Protein AF-A0A7C3R7S8-F1 (afdb_monomer_lite)

Secondary structure (DSSP, 8-state):
-HHHHHHHHHHHHTTSEEEEEEPSSS--SS-SEEEESSHHHHHHHHHHTT----HHHHHHHHHHHT-SS-EE-SSSSEEETTEEEEEE-TT--GGGTTT-TTEEEEES------TTEEEGGGGGG--

Structure (mmCIF, N/CA/C/O backbone):
data_AF-A0A7C3R7S8-F1
#
_entry.id   AF-A0A7C3R7S8-F1
#
loop_
_atom_site.group_PDB
_atom_site.id
_atom_site.type_symbol
_atom_site.label_atom_id
_atom_site.label_alt_id
_atom_site.label_comp_id
_atom_site.label_asym_id
_atom_site.label_entity_id
_atom_site.label_seq_id
_atom_site.pdbx_PDB_ins_code
_atom_site.Cartn_x
_atom_site.Cartn_y
_atom_site.Cartn_z
_atom_site.occupancy
_atom_site.B_iso_or_equiv
_atom_site.auth_seq_id
_atom_site.auth_comp_id
_atom_site.auth_asym_id
_atom_site.auth_atom_id
_atom_site.pdbx_PDB_model_num
ATOM 1 N N . HIS A 1 1 ? 10.077 9.169 19.963 1.00 56.12 1 HIS A N 1
ATOM 2 C CA . HIS A 1 1 ? 10.631 10.536 20.037 1.00 56.12 1 HIS A CA 1
ATOM 3 C C . HIS A 1 1 ? 9.628 11.521 19.451 1.00 56.12 1 HIS A C 1
ATOM 5 O O . HIS A 1 1 ? 9.085 11.209 18.397 1.00 56.12 1 HIS A O 1
ATOM 11 N N . PRO A 1 2 ? 9.351 12.659 20.114 1.00 70.25 2 PRO A N 1
ATOM 12 C CA . PRO A 1 2 ? 8.345 13.621 19.655 1.00 70.25 2 PRO A CA 1
ATOM 13 C C . PRO A 1 2 ? 8.612 14.127 18.229 1.00 70.25 2 PRO A C 1
ATOM 15 O O . PRO A 1 2 ? 7.678 14.298 17.460 1.00 70.25 2 PRO A O 1
ATOM 18 N N . THR A 1 3 ? 9.885 14.264 17.853 1.00 85.25 3 THR A N 1
ATOM 19 C CA . THR A 1 3 ? 10.334 14.807 16.563 1.00 85.25 3 THR A CA 1
ATOM 20 C C . THR A 1 3 ? 10.058 13.898 15.366 1.00 85.25 3 THR A C 1
ATOM 22 O O . THR A 1 3 ? 9.619 14.385 14.333 1.00 85.25 3 THR A O 1
ATOM 25 N N . LEU A 1 4 ? 10.255 12.580 15.492 1.00 86.56 4 LEU A N 1
ATOM 26 C CA . LEU A 1 4 ? 10.000 11.637 14.393 1.00 86.56 4 LEU A CA 1
ATOM 27 C C . LEU A 1 4 ? 8.527 11.648 13.968 1.00 86.56 4 LEU A C 1
ATOM 29 O O . LEU A 1 4 ? 8.229 11.686 12.781 1.00 86.56 4 LEU A O 1
ATOM 33 N N . ASN A 1 5 ? 7.612 11.653 14.940 1.00 87.06 5 ASN A N 1
ATOM 34 C CA . ASN A 1 5 ? 6.182 11.711 14.646 1.00 87.06 5 ASN A CA 1
ATOM 35 C C . ASN A 1 5 ? 5.803 13.043 13.994 1.00 87.06 5 ASN A C 1
ATOM 37 O O . ASN A 1 5 ? 4.986 13.047 13.084 1.00 87.06 5 ASN A O 1
ATOM 41 N N . THR A 1 6 ? 6.419 14.153 14.408 1.00 91.69 6 THR A N 1
ATOM 42 C CA . THR A 1 6 ? 6.227 15.443 13.737 1.00 91.69 6 THR A CA 1
ATOM 43 C C . THR A 1 6 ? 6.659 15.377 12.273 1.00 91.69 6 THR A C 1
ATOM 45 O O . THR A 1 6 ? 5.897 15.795 11.412 1.00 91.69 6 THR A O 1
ATOM 48 N N . TYR A 1 7 ? 7.828 14.805 11.965 1.00 92.88 7 TYR A N 1
ATOM 49 C CA . TYR A 1 7 ? 8.272 14.665 10.573 1.00 92.88 7 TYR A CA 1
ATOM 50 C C . TYR A 1 7 ? 7.366 13.743 9.756 1.00 92.88 7 TYR A C 1
ATOM 52 O O . TYR A 1 7 ? 7.004 14.096 8.640 1.00 92.88 7 TYR A O 1
ATOM 60 N N . LEU A 1 8 ? 6.953 12.597 10.307 1.00 91.56 8 LEU A N 1
ATOM 61 C CA . LEU A 1 8 ? 6.017 11.699 9.624 1.00 91.56 8 LEU A CA 1
ATOM 62 C C . LEU A 1 8 ? 4.674 12.381 9.347 1.00 91.56 8 LEU A C 1
ATOM 64 O O . LEU A 1 8 ? 4.146 12.225 8.252 1.00 91.56 8 LEU A O 1
ATOM 68 N N . ASN A 1 9 ? 4.165 13.177 10.291 1.00 92.62 9 ASN A N 1
ATOM 69 C CA . ASN A 1 9 ? 2.949 13.960 10.085 1.00 92.62 9 ASN A CA 1
ATOM 70 C C . ASN A 1 9 ? 3.138 15.005 8.981 1.00 92.62 9 ASN A C 1
ATOM 72 O O . ASN A 1 9 ? 2.288 15.106 8.110 1.00 92.62 9 ASN A O 1
ATOM 76 N N . ILE A 1 10 ? 4.263 15.730 8.961 1.00 95.62 10 ILE A N 1
ATOM 77 C CA . ILE A 1 10 ? 4.558 16.698 7.892 1.00 95.62 10 ILE A CA 1
ATOM 78 C C . ILE A 1 10 ? 4.600 15.994 6.529 1.00 95.62 10 ILE A C 1
ATOM 80 O O . ILE A 1 10 ? 4.025 16.485 5.562 1.00 95.62 10 ILE A O 1
ATOM 84 N N . LEU A 1 11 ? 5.252 14.833 6.435 1.00 95.81 11 LEU A N 1
ATOM 85 C CA . LEU A 1 11 ? 5.333 14.061 5.191 1.00 95.81 11 LEU A CA 1
ATOM 86 C C . LEU A 1 11 ? 3.966 13.493 4.756 1.00 95.81 11 LEU A C 1
ATOM 88 O O . LEU A 1 11 ? 3.710 13.397 3.556 1.00 95.81 11 LEU A O 1
ATOM 92 N N . GLU A 1 12 ? 3.098 13.121 5.703 1.00 94.81 12 GLU A N 1
ATOM 93 C CA . GLU A 1 12 ? 1.709 12.695 5.448 1.00 94.81 12 GLU A CA 1
ATOM 94 C C . GLU A 1 12 ? 0.860 13.886 4.958 1.00 94.81 12 GLU A C 1
ATOM 96 O O . GLU A 1 12 ? 0.226 13.801 3.908 1.00 94.81 12 GLU A O 1
ATOM 101 N N . GLU A 1 13 ? 0.915 15.030 5.650 1.00 95.56 13 GLU A N 1
ATOM 102 C CA . GLU A 1 13 ? 0.170 16.259 5.322 1.00 95.56 13 GLU A CA 1
ATOM 103 C C . GLU A 1 13 ? 0.587 16.864 3.974 1.00 95.56 13 GLU A C 1
ATOM 105 O O . GLU A 1 13 ? -0.248 17.370 3.225 1.00 95.56 13 GLU A O 1
ATOM 110 N N . THR A 1 14 ? 1.872 16.769 3.628 1.00 96.56 14 THR A N 1
ATOM 111 C CA . THR A 1 14 ? 2.412 17.210 2.329 1.00 96.56 14 THR A CA 1
ATOM 112 C C . THR A 1 14 ? 2.211 16.186 1.210 1.00 96.56 14 THR A C 1
ATOM 114 O O . THR A 1 14 ? 2.626 16.432 0.078 1.00 96.56 14 THR A O 1
ATOM 117 N N . LYS A 1 15 ? 1.556 15.051 1.494 1.00 95.19 15 LYS A N 1
ATOM 118 C CA . LYS A 1 15 ? 1.318 13.951 0.549 1.00 95.19 15 LYS A CA 1
ATOM 119 C C . LYS A 1 15 ? 2.608 13.415 -0.079 1.00 95.19 15 LYS A C 1
ATOM 121 O O . LYS A 1 15 ? 2.606 13.033 -1.245 1.00 95.19 15 LYS A O 1
ATOM 126 N N . ILE A 1 16 ? 3.707 13.356 0.668 1.00 97.06 16 ILE A N 1
ATOM 127 C CA . ILE A 1 16 ? 4.932 12.674 0.223 1.00 97.06 16 ILE A CA 1
ATOM 128 C C . ILE A 1 16 ? 4.817 11.182 0.527 1.00 97.06 16 ILE A C 1
ATOM 130 O O . ILE A 1 16 ? 5.038 10.340 -0.344 1.00 97.06 16 ILE A O 1
ATOM 134 N N . ILE A 1 17 ? 4.408 10.856 1.753 1.00 96.94 17 ILE A N 1
ATOM 135 C CA . ILE A 1 17 ? 4.191 9.479 2.196 1.00 96.94 17 ILE A CA 1
ATOM 136 C C . ILE A 1 17 ? 2.721 9.236 2.509 1.00 96.94 17 ILE A C 1
ATOM 138 O O . ILE A 1 17 ? 1.953 10.158 2.780 1.00 96.94 17 ILE A O 1
ATOM 142 N N . LYS A 1 18 ? 2.351 7.962 2.529 1.00 97.00 18 LYS A N 1
ATOM 143 C CA . LYS A 1 18 ? 1.055 7.472 2.960 1.00 97.00 18 LYS A CA 1
ATOM 144 C C . LYS A 1 18 ? 1.236 6.419 4.053 1.00 97.00 18 LYS A C 1
ATOM 146 O O . LYS A 1 18 ? 1.541 5.260 3.754 1.00 97.00 18 LYS A O 1
ATOM 151 N N . PRO A 1 19 ? 1.084 6.802 5.331 1.00 95.62 19 PRO A N 1
ATOM 152 C CA . PRO A 1 19 ? 1.165 5.864 6.439 1.00 95.62 19 PRO A CA 1
ATOM 153 C C . PRO A 1 19 ? -0.090 4.991 6.496 1.00 95.62 19 PRO A C 1
ATOM 155 O O . PRO A 1 19 ? -1.191 5.471 6.759 1.00 95.62 19 PRO A O 1
ATOM 158 N N . ILE A 1 20 ? 0.073 3.686 6.303 1.00 96.12 20 ILE A N 1
ATOM 159 C CA . ILE A 1 20 ? -1.018 2.718 6.383 1.00 96.12 20 ILE A CA 1
ATOM 160 C C . ILE A 1 20 ? -1.098 2.199 7.816 1.00 96.12 20 ILE A C 1
ATOM 162 O O . ILE A 1 20 ? -0.189 1.538 8.325 1.00 96.12 20 ILE A O 1
ATOM 166 N N . LYS A 1 21 ? -2.197 2.531 8.489 1.00 94.12 21 LYS A N 1
ATOM 167 C CA . LYS A 1 21 ? -2.438 2.202 9.899 1.00 94.12 21 LYS A CA 1
ATOM 168 C C . LYS A 1 21 ? -3.311 0.949 9.991 1.00 94.12 21 LYS A C 1
ATOM 170 O O . LYS A 1 21 ? -4.153 0.709 9.128 1.00 94.12 21 LYS A O 1
ATOM 175 N N . LYS A 1 22 ? -3.132 0.148 11.042 1.00 91.88 22 LYS A N 1
ATOM 176 C CA . LYS A 1 22 ? -3.990 -1.016 11.307 1.00 91.88 22 LYS A CA 1
ATOM 177 C C . LYS A 1 22 ? -5.429 -0.584 11.576 1.00 91.88 22 LYS A C 1
ATOM 179 O O . LYS A 1 22 ? -5.653 0.349 12.351 1.00 91.88 22 LYS A O 1
ATOM 184 N N . TYR A 1 23 ? -6.394 -1.282 10.978 1.00 84.94 23 TYR A N 1
ATOM 185 C CA . TYR A 1 23 ? -7.802 -1.069 11.304 1.00 84.94 23 TYR A CA 1
ATOM 186 C C . TYR A 1 23 ? -8.082 -1.522 12.741 1.00 84.94 23 TYR A C 1
ATOM 188 O O . TYR A 1 23 ? -7.877 -2.683 13.095 1.00 84.94 23 TYR A O 1
ATOM 196 N N . SER A 1 24 ? -8.550 -0.609 13.586 1.00 81.81 24 SER A N 1
ATOM 197 C CA . SER A 1 24 ? -8.983 -0.922 14.946 1.00 81.81 24 SER A CA 1
ATOM 198 C C . SER A 1 24 ? -9.932 0.160 15.463 1.00 81.81 24 SER A C 1
ATOM 200 O O . SER A 1 24 ? -9.960 1.276 14.946 1.00 81.81 24 SER A O 1
ATOM 202 N N . ALA A 1 25 ? -10.677 -0.142 16.532 1.00 76.00 25 ALA A N 1
ATOM 203 C CA . ALA A 1 25 ? -11.562 0.829 17.186 1.00 76.00 25 ALA A CA 1
ATOM 204 C C . ALA A 1 25 ? -10.821 2.087 17.693 1.00 76.00 25 ALA A C 1
ATOM 206 O O . ALA A 1 25 ? -11.434 3.132 17.896 1.00 76.00 25 ALA A O 1
ATOM 207 N N . LYS A 1 26 ? -9.500 1.993 17.899 1.00 80.31 26 LYS A N 1
ATOM 208 C CA . LYS A 1 26 ? -8.610 3.121 18.191 1.00 80.31 26 LYS A CA 1
ATOM 209 C C . LYS A 1 26 ? -7.394 3.033 17.279 1.00 80.31 26 LYS A C 1
ATOM 211 O O . LYS A 1 26 ? -6.405 2.394 17.642 1.00 80.31 26 LYS A O 1
ATOM 216 N N . VAL A 1 27 ? -7.489 3.667 16.112 1.00 74.50 27 VAL A N 1
ATOM 217 C CA . VAL A 1 27 ? -6.426 3.665 15.099 1.00 74.50 27 VAL A CA 1
ATOM 218 C C . VAL A 1 27 ? -5.090 4.036 15.748 1.00 74.50 27 VAL A C 1
ATOM 220 O O . VAL A 1 27 ? -4.952 5.084 16.384 1.00 74.50 27 VAL A O 1
ATOM 223 N N . SER A 1 28 ? -4.113 3.137 15.622 1.00 77.62 28 SER A N 1
ATOM 224 C CA . SER A 1 28 ? -2.775 3.329 16.179 1.00 77.62 28 SER A CA 1
ATOM 225 C C . SER A 1 28 ? -2.099 4.540 15.538 1.00 77.62 28 SER A C 1
ATOM 227 O O . SER A 1 28 ? -2.206 4.763 14.332 1.00 77.62 28 SER A O 1
ATOM 229 N N . LYS A 1 29 ? -1.334 5.297 16.335 1.00 77.81 29 LYS A N 1
ATOM 230 C CA . LYS A 1 29 ? -0.448 6.347 15.803 1.00 77.81 29 LYS A CA 1
ATOM 231 C C . LYS A 1 29 ? 0.721 5.767 15.006 1.00 77.81 29 LYS A C 1
ATOM 233 O O . LYS A 1 29 ? 1.284 6.462 14.170 1.00 77.81 29 LYS A O 1
ATOM 238 N N . LYS A 1 30 ? 1.102 4.517 15.282 1.00 86.75 30 LYS A N 1
ATOM 239 C CA . LYS A 1 30 ? 2.171 3.825 14.566 1.00 86.75 30 LYS A CA 1
ATOM 240 C C . LYS A 1 30 ? 1.588 3.185 13.297 1.00 86.75 30 LYS A C 1
ATOM 242 O O . LYS A 1 30 ? 0.672 2.372 13.435 1.00 86.75 30 LYS A O 1
ATOM 247 N N . PRO A 1 31 ? 2.099 3.520 12.102 1.00 92.44 31 PRO A N 1
ATOM 248 C CA . PRO A 1 31 ? 1.729 2.819 10.882 1.00 92.44 31 PRO A CA 1
ATOM 249 C C . PRO A 1 31 ? 2.330 1.409 10.860 1.00 92.44 31 PRO A C 1
ATOM 251 O O . PRO A 1 31 ? 3.430 1.188 11.369 1.00 92.44 31 PRO A O 1
ATOM 254 N N . GLU A 1 32 ? 1.608 0.472 10.251 1.00 94.56 32 GLU A N 1
ATOM 255 C CA . GLU A 1 32 ? 2.106 -0.880 9.962 1.00 94.56 32 GLU A CA 1
ATOM 256 C C . GLU A 1 32 ? 2.933 -0.892 8.673 1.00 94.56 32 GLU A C 1
ATOM 258 O O . GLU A 1 32 ? 3.891 -1.651 8.551 1.00 94.56 32 GLU A O 1
ATOM 263 N N . LYS A 1 33 ? 2.597 -0.010 7.722 1.00 94.81 33 LYS A N 1
ATOM 264 C CA . LYS A 1 33 ? 3.321 0.153 6.459 1.00 94.81 33 LYS A CA 1
ATOM 265 C C . LYS A 1 33 ? 3.482 1.638 6.121 1.00 94.81 33 LYS A C 1
ATOM 267 O O . LYS A 1 33 ? 2.583 2.439 6.370 1.00 94.81 33 LYS A O 1
ATOM 272 N N . LEU A 1 34 ? 4.637 2.004 5.572 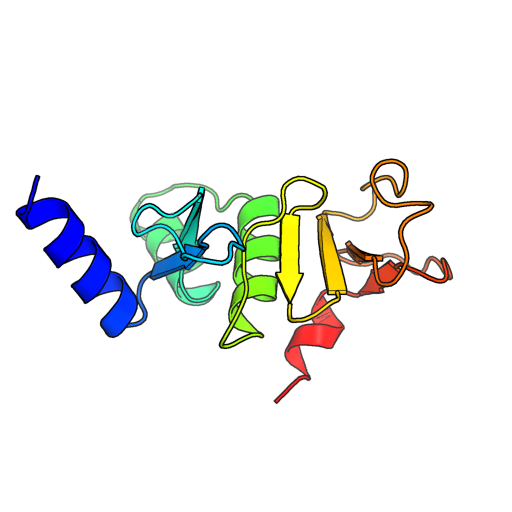1.00 95.75 34 LEU A N 1
ATOM 273 C CA . LEU A 1 34 ? 4.926 3.336 5.040 1.00 95.75 34 LEU A CA 1
ATOM 274 C C . LEU A 1 34 ? 5.137 3.203 3.533 1.00 95.75 34 LEU A C 1
ATOM 276 O O . LEU A 1 34 ? 6.090 2.556 3.110 1.00 95.75 34 LEU A O 1
ATOM 280 N N . LEU A 1 35 ? 4.244 3.795 2.745 1.00 97.56 35 LEU A N 1
ATOM 281 C CA . LEU A 1 35 ? 4.351 3.857 1.286 1.00 97.56 35 LEU A CA 1
ATOM 282 C C . LEU A 1 35 ? 4.571 5.305 0.846 1.00 97.56 35 LEU A C 1
ATOM 284 O O . LEU A 1 35 ? 4.287 6.232 1.608 1.00 97.56 35 LEU A O 1
ATOM 288 N N . PHE A 1 36 ? 5.039 5.520 -0.381 1.00 98.00 36 PHE A N 1
ATOM 289 C CA . PHE A 1 36 ? 4.897 6.835 -1.008 1.00 98.00 36 PHE A CA 1
ATOM 290 C C . PHE A 1 36 ? 3.424 7.100 -1.322 1.00 98.00 36 PHE A C 1
ATOM 292 O O . PHE A 1 36 ? 2.623 6.175 -1.441 1.00 98.00 36 PHE A O 1
ATOM 299 N N . SER A 1 37 ? 3.039 8.368 -1.435 1.00 97.06 37 SER A N 1
ATOM 300 C CA . SER A 1 37 ? 1.638 8.712 -1.707 1.00 97.06 37 SER A CA 1
ATOM 301 C C . SER A 1 37 ? 1.170 8.316 -3.110 1.00 97.06 37 SER A C 1
ATOM 303 O O . SER A 1 37 ? -0.029 8.154 -3.325 1.00 97.06 37 SER A O 1
ATOM 305 N N . ASN A 1 38 ? 2.103 8.182 -4.057 1.00 96.75 38 ASN A N 1
ATOM 306 C CA . ASN A 1 38 ? 1.865 7.755 -5.429 1.00 96.75 38 ASN A CA 1
ATOM 307 C C . ASN A 1 38 ? 3.154 7.198 -6.059 1.00 96.75 38 ASN A C 1
ATOM 309 O O . ASN A 1 38 ? 4.260 7.393 -5.545 1.00 96.75 38 ASN A O 1
ATOM 313 N N . THR A 1 39 ? 3.007 6.520 -7.197 1.00 97.25 39 THR A N 1
ATOM 314 C CA . THR A 1 39 ? 4.114 5.853 -7.894 1.00 97.25 39 THR A CA 1
ATOM 315 C C . THR A 1 39 ? 5.129 6.820 -8.491 1.00 97.25 39 THR A C 1
ATOM 317 O O . THR A 1 39 ? 6.293 6.452 -8.593 1.00 97.25 39 THR A O 1
ATOM 320 N N . ASN A 1 40 ? 4.744 8.050 -8.848 1.00 97.56 40 ASN A N 1
ATOM 321 C CA . ASN A 1 40 ? 5.688 9.011 -9.424 1.00 97.56 40 ASN A CA 1
ATOM 322 C C . ASN A 1 40 ? 6.761 9.383 -8.401 1.00 97.56 40 ASN A C 1
ATOM 324 O O . ASN A 1 40 ? 7.938 9.334 -8.727 1.00 97.56 40 ASN A O 1
ATOM 328 N N . ILE A 1 41 ? 6.373 9.666 -7.151 1.00 97.69 41 ILE A N 1
ATOM 329 C CA . ILE A 1 41 ? 7.331 9.977 -6.075 1.00 97.69 41 ILE A CA 1
ATOM 330 C C . ILE A 1 41 ? 8.255 8.783 -5.807 1.00 97.69 41 ILE A C 1
ATOM 332 O O . ILE A 1 41 ? 9.464 8.965 -5.669 1.00 97.69 41 ILE A O 1
ATOM 336 N N . LEU A 1 42 ? 7.694 7.568 -5.769 1.00 97.75 42 LEU A N 1
ATOM 337 C CA . LEU A 1 42 ? 8.475 6.339 -5.620 1.00 97.75 42 LEU A CA 1
ATOM 338 C C . LEU A 1 42 ? 9.537 6.224 -6.722 1.00 97.75 42 LEU A C 1
ATOM 340 O O . LEU A 1 42 ? 10.708 6.039 -6.405 1.00 97.75 42 LEU A O 1
ATOM 344 N N . TYR A 1 43 ? 9.145 6.368 -7.990 1.00 98.19 43 TYR A N 1
ATOM 345 C CA . TYR A 1 43 ? 10.074 6.284 -9.116 1.00 98.19 43 TYR A CA 1
ATOM 346 C C . TYR A 1 43 ? 11.096 7.423 -9.129 1.00 98.19 43 TYR A C 1
ATOM 348 O O . TYR A 1 43 ? 12.265 7.157 -9.384 1.00 98.19 43 TYR A O 1
ATOM 356 N N . THR A 1 44 ? 10.699 8.658 -8.806 1.00 97.50 44 THR A N 1
ATOM 357 C CA . THR A 1 44 ? 11.622 9.801 -8.733 1.00 97.50 44 THR A CA 1
ATOM 358 C C . THR A 1 44 ? 12.744 9.550 -7.731 1.00 97.50 44 THR A C 1
ATOM 360 O O . THR A 1 44 ? 13.907 9.744 -8.063 1.00 97.50 44 THR A O 1
ATOM 363 N N . TYR A 1 45 ? 12.423 9.100 -6.516 1.00 96.19 45 TYR A N 1
ATOM 364 C CA . TYR A 1 45 ? 13.460 8.836 -5.516 1.00 96.19 45 TYR A CA 1
ATOM 365 C C . TYR A 1 45 ? 14.247 7.556 -5.794 1.00 96.19 45 TYR A C 1
ATOM 367 O O . TYR A 1 45 ? 15.436 7.506 -5.497 1.00 96.19 45 TYR A O 1
ATOM 375 N N . ALA A 1 46 ? 13.608 6.528 -6.354 1.00 96.69 46 ALA A N 1
ATOM 376 C CA . ALA A 1 46 ? 14.302 5.318 -6.781 1.00 96.69 46 ALA A CA 1
ATOM 377 C C . ALA A 1 46 ? 15.405 5.656 -7.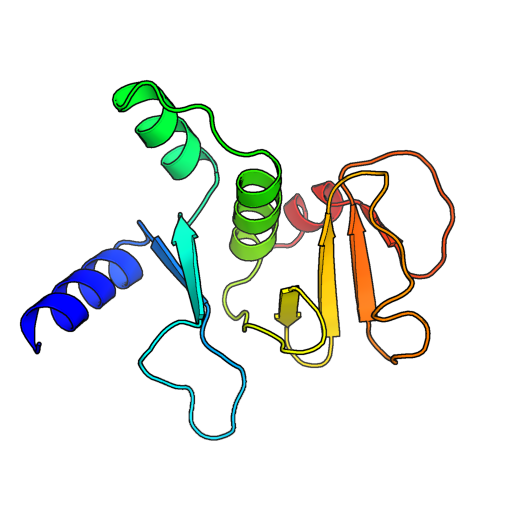803 1.00 96.69 46 ALA A C 1
ATOM 379 O O . ALA A 1 46 ? 16.555 5.271 -7.604 1.00 96.69 46 ALA A O 1
ATOM 380 N N . ASP A 1 47 ? 15.079 6.458 -8.819 1.00 96.88 47 ASP A N 1
ATOM 381 C CA . ASP A 1 47 ? 16.027 6.937 -9.831 1.00 96.88 47 ASP A CA 1
ATOM 382 C C . ASP A 1 47 ? 17.135 7.816 -9.224 1.00 96.88 47 ASP A C 1
ATOM 384 O O . ASP A 1 47 ? 18.316 7.509 -9.383 1.00 96.88 47 ASP A O 1
ATOM 388 N N . GLU A 1 48 ? 16.767 8.835 -8.435 1.00 97.44 48 GLU A N 1
ATOM 389 C CA . GLU A 1 48 ? 17.714 9.762 -7.787 1.00 97.44 48 GLU A CA 1
ATOM 390 C C . GLU A 1 48 ? 18.765 9.036 -6.931 1.00 97.44 48 GLU A C 1
ATOM 392 O O . GLU A 1 48 ? 19.936 9.415 -6.906 1.00 97.44 48 GLU A O 1
ATOM 397 N N . PHE A 1 49 ? 18.364 7.974 -6.226 1.00 95.88 49 PHE A N 1
ATOM 398 C CA . PHE A 1 49 ? 19.265 7.204 -5.368 1.00 95.88 49 PHE A CA 1
ATOM 399 C C . PHE A 1 49 ? 19.883 5.976 -6.055 1.00 95.88 49 PHE A C 1
ATOM 401 O O . PHE A 1 49 ? 20.634 5.243 -5.407 1.00 95.88 49 PHE A O 1
ATOM 408 N N . GLY A 1 50 ? 19.601 5.736 -7.341 1.00 96.31 50 GLY A N 1
ATOM 409 C CA . GLY A 1 50 ? 20.110 4.580 -8.084 1.00 96.31 50 GLY A CA 1
ATOM 410 C C . GLY A 1 50 ? 19.613 3.232 -7.546 1.00 96.31 50 GLY A C 1
ATOM 411 O O . GLY A 1 50 ? 20.348 2.244 -7.570 1.00 96.31 50 GLY A O 1
ATOM 412 N N . ILE A 1 51 ? 18.387 3.195 -7.018 1.00 95.56 51 ILE A N 1
ATOM 413 C CA . ILE A 1 51 ? 17.737 2.014 -6.441 1.00 95.56 51 ILE A CA 1
ATOM 414 C C . ILE A 1 51 ? 16.649 1.534 -7.404 1.00 95.56 51 ILE A C 1
ATOM 416 O O . ILE A 1 51 ? 15.834 2.318 -7.877 1.00 95.56 51 ILE A O 1
ATOM 420 N N . GLU A 1 52 ? 16.586 0.231 -7.673 1.00 95.69 52 GLU A N 1
ATOM 421 C CA . GLU A 1 52 ? 15.486 -0.334 -8.459 1.00 95.69 52 GLU A CA 1
ATOM 422 C C . GLU A 1 52 ? 14.172 -0.299 -7.660 1.00 95.69 52 GLU A C 1
ATOM 424 O O . GLU A 1 52 ? 14.112 -0.731 -6.505 1.00 95.69 52 GLU A O 1
ATOM 429 N N . ALA A 1 53 ? 13.099 0.203 -8.275 1.00 95.69 53 ALA A N 1
ATOM 430 C CA . ALA A 1 53 ? 11.781 0.207 -7.653 1.00 95.69 53 ALA A CA 1
ATOM 431 C C . ALA A 1 53 ? 11.194 -1.214 -7.621 1.00 95.69 53 ALA A C 1
ATOM 433 O O . ALA A 1 53 ? 10.866 -1.786 -8.662 1.00 95.69 53 ALA A O 1
ATOM 434 N N . ASP A 1 54 ? 11.008 -1.765 -6.419 1.00 94.94 54 ASP A N 1
ATOM 435 C CA . ASP A 1 54 ? 10.378 -3.073 -6.238 1.00 94.94 54 ASP A CA 1
ATOM 436 C C . ASP A 1 54 ? 8.945 -3.078 -6.793 1.00 94.94 54 ASP A C 1
ATOM 438 O O . ASP A 1 54 ? 8.073 -2.323 -6.354 1.00 94.94 54 ASP A O 1
ATOM 442 N N . ILE A 1 55 ? 8.678 -3.968 -7.749 1.00 94.00 55 ILE A N 1
ATOM 443 C CA . ILE A 1 55 ? 7.390 -4.015 -8.447 1.00 94.00 55 ILE A CA 1
ATOM 444 C C . ILE A 1 55 ? 6.221 -4.360 -7.510 1.00 94.00 55 ILE A C 1
ATOM 446 O O . ILE A 1 55 ? 5.088 -3.955 -7.764 1.00 94.00 55 ILE A O 1
ATOM 450 N N . GLY A 1 56 ? 6.462 -5.097 -6.419 1.00 94.12 56 GLY A N 1
ATOM 451 C CA . GLY A 1 56 ? 5.450 -5.330 -5.385 1.00 94.12 56 GLY A CA 1
ATOM 452 C C . GLY A 1 56 ? 5.031 -4.017 -4.728 1.00 94.12 56 GLY A C 1
ATOM 453 O O . GLY A 1 56 ? 3.852 -3.667 -4.721 1.00 94.12 56 GLY A O 1
ATOM 454 N N . THR A 1 57 ? 6.019 -3.247 -4.287 1.00 95.69 57 THR A N 1
ATOM 455 C CA . THR A 1 57 ? 5.858 -1.924 -3.681 1.00 95.69 57 THR A CA 1
ATOM 456 C C . THR A 1 57 ? 5.198 -0.938 -4.640 1.00 95.69 57 THR A C 1
ATOM 458 O O . THR A 1 57 ? 4.326 -0.180 -4.219 1.00 95.69 57 THR A O 1
ATOM 461 N N . VAL A 1 58 ? 5.536 -0.969 -5.933 1.00 96.69 58 VAL A N 1
ATOM 462 C CA . VAL A 1 58 ? 4.872 -0.149 -6.963 1.00 96.69 58 VAL A CA 1
ATOM 463 C C . VAL A 1 58 ? 3.379 -0.473 -7.040 1.00 96.69 58 VAL A C 1
ATOM 465 O O . VAL A 1 58 ? 2.561 0.446 -7.027 1.00 96.69 58 VAL A O 1
ATOM 468 N N . ARG A 1 59 ? 3.000 -1.758 -7.069 1.00 95.94 59 ARG A N 1
ATOM 469 C CA . ARG A 1 59 ? 1.586 -2.177 -7.128 1.00 95.94 59 ARG A CA 1
ATOM 470 C C . ARG A 1 59 ? 0.809 -1.745 -5.893 1.00 95.94 59 ARG A C 1
ATOM 472 O O . ARG A 1 59 ? -0.296 -1.226 -6.019 1.00 95.94 59 ARG A O 1
ATOM 479 N N . GLU A 1 60 ? 1.386 -1.935 -4.711 1.00 96.88 60 GLU A N 1
ATOM 480 C CA . GLU A 1 60 ? 0.785 -1.478 -3.458 1.00 96.88 60 GLU A CA 1
ATOM 481 C C . GLU A 1 60 ? 0.665 0.049 -3.409 1.00 96.88 60 GLU A C 1
ATOM 483 O O . GLU A 1 60 ? -0.373 0.580 -3.018 1.00 96.88 60 GLU A O 1
ATOM 488 N N . THR A 1 61 ? 1.702 0.768 -3.842 1.00 97.56 61 THR A N 1
ATOM 489 C CA . THR A 1 61 ? 1.710 2.236 -3.898 1.00 97.56 61 THR A CA 1
ATOM 490 C C . THR A 1 61 ? 0.624 2.743 -4.841 1.00 97.56 61 THR A C 1
ATOM 492 O O . THR A 1 61 ? -0.159 3.608 -4.458 1.00 97.56 61 THR A O 1
ATOM 495 N N . PHE A 1 62 ? 0.509 2.163 -6.038 1.00 96.81 62 PHE A N 1
ATOM 496 C CA . PHE A 1 62 ? -0.572 2.471 -6.971 1.00 96.81 62 PHE A CA 1
ATOM 497 C C . PHE A 1 62 ? -1.941 2.197 -6.343 1.00 96.81 62 PHE A C 1
ATOM 499 O O . PHE A 1 62 ? -2.756 3.108 -6.233 1.00 96.81 62 PHE A O 1
ATOM 506 N N . PHE A 1 63 ? -2.170 0.972 -5.859 1.00 97.00 63 PHE A N 1
ATOM 507 C CA . PHE A 1 63 ? -3.452 0.573 -5.283 1.00 97.00 63 PHE A CA 1
ATOM 508 C C . PHE A 1 63 ? -3.867 1.489 -4.132 1.00 97.00 63 PHE A C 1
ATOM 510 O O . PHE A 1 63 ? -4.982 2.002 -4.102 1.00 97.00 63 PHE A O 1
ATOM 517 N N . THR A 1 64 ? -2.959 1.730 -3.185 1.00 97.06 64 THR A N 1
ATOM 518 C CA . THR A 1 64 ? -3.255 2.587 -2.037 1.00 97.06 64 THR A CA 1
ATOM 519 C C . THR A 1 64 ? -3.448 4.045 -2.432 1.00 97.06 64 THR A C 1
ATOM 521 O O . THR A 1 64 ? -4.213 4.732 -1.758 1.00 97.06 64 THR A O 1
ATOM 524 N N . SER A 1 65 ? -2.825 4.533 -3.510 1.00 96.12 65 SER A N 1
ATOM 525 C CA . SER A 1 65 ? -3.040 5.900 -4.005 1.00 96.12 65 SER A CA 1
ATOM 526 C C . SER A 1 65 ? -4.472 6.154 -4.502 1.00 96.12 65 SER A C 1
ATOM 528 O O . SER A 1 65 ? -4.934 7.286 -4.408 1.00 96.12 65 SER A O 1
ATOM 530 N N . CYS A 1 66 ? -5.206 5.108 -4.904 1.00 95.69 66 CYS A N 1
ATOM 531 C CA . CYS A 1 66 ? -6.592 5.189 -5.386 1.00 95.69 66 CYS A CA 1
ATOM 532 C C . CYS A 1 66 ? -7.652 5.393 -4.286 1.00 95.69 66 CYS A C 1
ATOM 534 O O . CYS A 1 66 ? -8.828 5.545 -4.594 1.00 95.69 66 CYS A O 1
ATOM 536 N N . PHE A 1 67 ? -7.283 5.366 -3.002 1.00 95.12 67 PHE A N 1
ATOM 537 C CA . PHE A 1 67 ? -8.242 5.473 -1.895 1.00 95.12 67 PHE A CA 1
ATOM 538 C C . PHE A 1 67 ? -7.844 6.569 -0.927 1.00 95.12 67 PHE A C 1
ATOM 540 O O . PHE A 1 67 ? -6.711 6.582 -0.472 1.00 95.12 67 PHE A O 1
ATOM 547 N N . GLU A 1 68 ? -8.758 7.435 -0.500 1.00 92.19 68 GLU A N 1
ATOM 548 C CA . GLU A 1 68 ? -8.445 8.388 0.573 1.00 92.19 68 GLU A CA 1
ATOM 549 C C . GLU A 1 68 ? -8.224 7.660 1.910 1.00 92.19 68 GLU A C 1
ATOM 551 O O . GLU A 1 68 ? -7.189 7.826 2.557 1.00 92.19 68 GLU A O 1
ATOM 556 N N . THR A 1 69 ? -9.163 6.782 2.279 1.00 93.31 69 THR A N 1
ATOM 557 C CA . THR A 1 69 ? -9.129 6.009 3.526 1.00 93.31 69 THR A CA 1
ATOM 558 C C . THR A 1 69 ? -8.885 4.530 3.245 1.00 93.31 69 THR A C 1
ATOM 560 O O . THR A 1 69 ? -9.710 3.849 2.640 1.00 93.31 69 THR A O 1
ATOM 563 N N . ILE A 1 70 ? -7.756 4.020 3.731 1.00 95.75 70 ILE A N 1
ATOM 564 C CA . ILE A 1 70 ? -7.326 2.631 3.567 1.00 95.75 70 ILE A CA 1
ATOM 565 C C . ILE A 1 70 ? -6.515 2.201 4.790 1.00 95.75 70 ILE A C 1
ATOM 567 O O . ILE A 1 70 ? -5.753 2.987 5.356 1.00 95.75 70 ILE A O 1
ATOM 571 N N . TYR A 1 71 ? -6.683 0.951 5.206 1.00 95.94 71 TYR A N 1
ATOM 572 C CA . TYR A 1 71 ? -6.050 0.405 6.402 1.00 95.94 71 TYR A CA 1
ATOM 573 C C . TYR A 1 71 ? -5.253 -0.853 6.092 1.00 95.94 71 TYR A C 1
ATOM 575 O O . TYR A 1 71 ? -5.511 -1.545 5.113 1.00 95.94 71 TYR A O 1
ATOM 583 N N . TYR A 1 72 ? -4.316 -1.174 6.974 1.00 95.12 72 TYR A N 1
ATOM 584 C CA . TYR A 1 72 ? -3.646 -2.467 6.989 1.00 95.12 72 TYR A CA 1
ATOM 585 C C . TYR A 1 72 ? -4.611 -3.549 7.493 1.00 95.12 72 TYR A C 1
ATOM 587 O O . TYR A 1 72 ? -5.419 -3.295 8.398 1.00 95.12 72 TYR A O 1
ATOM 595 N N . SER A 1 73 ? -4.505 -4.749 6.925 1.00 91.81 73 SER A N 1
ATOM 596 C CA . SER A 1 73 ? -5.258 -5.938 7.325 1.00 91.81 73 SER A CA 1
ATOM 597 C C . SER A 1 73 ? -4.298 -7.043 7.782 1.00 91.81 73 SER A C 1
ATOM 599 O O . SER A 1 73 ? -3.195 -7.170 7.273 1.00 91.81 73 SER A O 1
ATOM 601 N N . ASP A 1 74 ? -4.704 -7.851 8.767 1.00 88.19 74 ASP A N 1
ATOM 602 C CA . ASP A 1 74 ? -3.905 -9.005 9.222 1.00 88.19 74 ASP A CA 1
ATOM 603 C C . ASP A 1 74 ? -4.109 -10.248 8.340 1.00 88.19 74 ASP A C 1
ATOM 605 O O . ASP A 1 74 ? -3.362 -11.219 8.438 1.00 88.19 74 ASP A O 1
ATOM 609 N N . ILE A 1 75 ? -5.174 -10.254 7.532 1.00 87.56 75 ILE A N 1
ATOM 610 C CA . ILE A 1 75 ? -5.599 -11.409 6.724 1.00 87.56 75 ILE A CA 1
ATOM 611 C C . ILE A 1 75 ? -5.486 -11.165 5.216 1.00 87.56 75 ILE A C 1
ATOM 613 O O . ILE A 1 75 ? -5.779 -12.061 4.435 1.00 87.56 75 ILE A O 1
ATOM 617 N N . GLY A 1 76 ? -5.067 -9.966 4.826 1.00 88.56 76 GLY A N 1
ATOM 618 C CA . GLY A 1 76 ? -4.675 -9.585 3.472 1.00 88.56 76 GLY A CA 1
ATOM 619 C C . GLY A 1 76 ? -3.874 -8.285 3.541 1.00 88.56 76 GLY A C 1
ATOM 620 O O . GLY A 1 76 ? -3.726 -7.738 4.627 1.00 88.56 76 GLY A O 1
ATOM 621 N N . ASP A 1 77 ? -3.392 -7.753 2.427 1.00 92.44 77 ASP A N 1
ATOM 622 C CA . ASP A 1 77 ? -2.549 -6.548 2.452 1.00 92.44 77 ASP A CA 1
ATOM 623 C C . ASP A 1 77 ? -3.279 -5.286 2.951 1.00 92.44 77 ASP A C 1
ATOM 625 O O . ASP A 1 77 ? -2.748 -4.529 3.772 1.00 92.44 77 ASP A O 1
ATOM 629 N N . PHE A 1 78 ? -4.512 -5.059 2.484 1.00 95.88 78 PHE A N 1
ATOM 630 C CA . PHE A 1 78 ? -5.259 -3.833 2.770 1.00 95.88 78 PHE A CA 1
ATOM 631 C C . PHE A 1 78 ? -6.744 -4.062 3.040 1.00 95.88 78 PHE A C 1
ATOM 633 O O . PHE A 1 78 ? -7.349 -5.042 2.610 1.00 95.88 78 PHE A O 1
ATOM 640 N N . ARG A 1 79 ? -7.356 -3.103 3.735 1.00 95.19 79 ARG A N 1
ATOM 641 C CA . ARG A 1 79 ? -8.792 -3.025 3.992 1.00 95.19 79 ARG A CA 1
ATOM 642 C C . ARG A 1 79 ? -9.334 -1.661 3.580 1.00 95.19 79 ARG A C 1
ATOM 644 O O . ARG A 1 79 ? -8.825 -0.634 4.033 1.00 95.19 79 ARG A O 1
ATOM 651 N N . VAL A 1 80 ? -10.419 -1.668 2.811 1.00 95.25 80 VAL A N 1
ATOM 652 C CA . VAL A 1 80 ? -11.218 -0.480 2.479 1.00 95.25 80 VAL A CA 1
ATOM 653 C C . VAL A 1 80 ? -12.665 -0.770 2.863 1.00 95.25 80 VAL A C 1
ATOM 655 O O . VAL A 1 80 ? -13.276 -1.700 2.340 1.00 95.25 80 VAL A O 1
ATOM 658 N N . ASP A 1 81 ? -13.199 -0.003 3.814 1.00 93.38 81 ASP A N 1
ATOM 659 C CA . ASP A 1 81 ? -14.505 -0.254 4.437 1.00 93.38 81 ASP A CA 1
ATOM 660 C C . ASP A 1 81 ? -14.643 -1.706 4.951 1.00 93.38 81 ASP A C 1
ATOM 662 O O . ASP A 1 81 ? -13.960 -2.084 5.910 1.00 93.38 81 ASP A O 1
ATOM 666 N N . LYS A 1 82 ? -15.495 -2.532 4.330 1.00 92.50 82 LYS A N 1
ATOM 667 C CA . LYS A 1 82 ? -15.687 -3.955 4.650 1.00 92.50 82 LYS A CA 1
ATOM 668 C C . LYS A 1 82 ? -14.870 -4.901 3.771 1.00 92.50 82 LYS A C 1
ATOM 670 O O . LYS A 1 82 ? -14.850 -6.097 4.053 1.00 92.50 82 LYS A O 1
ATOM 675 N N . TYR A 1 83 ? -14.234 -4.380 2.726 1.00 94.06 83 TYR A N 1
ATOM 676 C CA . TYR A 1 83 ? -13.530 -5.168 1.727 1.00 94.06 83 TYR A CA 1
ATOM 677 C C . TYR A 1 83 ? -12.063 -5.359 2.089 1.00 94.06 83 TYR A C 1
ATOM 679 O O . TYR A 1 83 ? -11.419 -4.450 2.620 1.00 94.06 83 TYR A O 1
ATOM 687 N N . ILE A 1 84 ? -11.539 -6.542 1.786 1.00 94.19 84 ILE A N 1
ATOM 688 C CA . ILE A 1 84 ? -10.143 -6.910 2.015 1.00 94.19 84 ILE A CA 1
ATOM 689 C C . ILE A 1 84 ? -9.493 -7.191 0.672 1.00 94.19 84 ILE A C 1
ATOM 691 O O . ILE A 1 84 ? -10.039 -7.924 -0.150 1.00 94.19 84 ILE A O 1
ATOM 695 N N . PHE A 1 85 ? -8.326 -6.603 0.461 1.00 93.88 85 PHE A N 1
ATOM 696 C CA . PHE A 1 85 ? -7.587 -6.701 -0.781 1.00 93.88 85 PHE A CA 1
ATOM 697 C C . PHE A 1 85 ? -6.207 -7.271 -0.517 1.00 93.88 85 PHE A C 1
ATOM 699 O O . PHE A 1 85 ? -5.482 -6.788 0.349 1.00 93.88 85 PHE A O 1
ATOM 706 N N . GLU A 1 86 ? -5.858 -8.282 -1.295 1.00 93.19 86 GLU A N 1
ATOM 707 C CA . GLU A 1 86 ? -4.520 -8.850 -1.360 1.00 93.19 86 GLU A CA 1
ATOM 708 C C . GLU A 1 86 ? -3.898 -8.444 -2.695 1.00 93.19 86 GLU A C 1
ATOM 710 O O . GLU A 1 86 ? -4.458 -8.740 -3.751 1.00 93.19 86 GLU A O 1
ATOM 715 N N . ILE A 1 87 ? -2.761 -7.757 -2.673 1.00 92.94 87 ILE A N 1
ATOM 716 C CA . ILE A 1 87 ? -2.135 -7.182 -3.862 1.00 92.94 87 ILE A CA 1
ATOM 717 C C . ILE A 1 87 ? -0.984 -8.083 -4.312 1.00 92.94 87 ILE A C 1
ATOM 719 O O . ILE A 1 87 ? -0.192 -8.609 -3.522 1.00 92.94 87 ILE A O 1
ATOM 723 N N . GLY A 1 88 ? -0.866 -8.301 -5.619 1.00 89.06 88 GLY A N 1
ATOM 724 C CA . GLY A 1 88 ? 0.211 -9.134 -6.130 1.00 89.06 88 GLY A CA 1
ATOM 725 C C . GLY A 1 88 ? 0.395 -9.117 -7.635 1.00 89.06 88 GLY A C 1
ATOM 726 O O . GLY A 1 88 ? -0.333 -8.480 -8.388 1.00 89.06 88 GLY A O 1
ATOM 727 N N . GLY A 1 89 ? 1.417 -9.847 -8.077 1.00 83.56 89 GLY A N 1
ATOM 728 C CA . GLY A 1 89 ? 1.591 -10.166 -9.491 1.00 83.56 89 GLY A CA 1
ATOM 729 C C . GLY A 1 89 ? 0.692 -11.324 -9.933 1.00 83.56 89 GLY A C 1
ATOM 730 O O . GLY A 1 89 ? 0.063 -11.995 -9.115 1.00 83.56 89 GLY A O 1
ATOM 731 N N . LYS A 1 90 ? 0.722 -11.620 -11.233 1.00 72.00 90 LYS A N 1
ATOM 732 C CA . LYS A 1 90 ? -0.024 -12.696 -11.911 1.00 72.00 90 LYS A CA 1
ATOM 733 C C . LYS A 1 90 ? -0.091 -14.042 -11.164 1.00 72.00 90 LYS A C 1
ATOM 735 O O . LYS A 1 90 ? -1.116 -14.716 -11.199 1.00 72.00 90 LYS A O 1
ATOM 740 N N . ASN A 1 91 ? 0.982 -14.436 -10.472 1.00 70.06 91 ASN A N 1
ATOM 741 C CA . ASN A 1 91 ? 1.087 -15.735 -9.792 1.00 70.06 91 ASN A CA 1
ATOM 742 C C . ASN A 1 91 ? 0.599 -15.729 -8.330 1.00 70.06 91 ASN A C 1
ATOM 744 O O . ASN A 1 91 ? 0.727 -16.742 -7.638 1.00 70.06 91 ASN A O 1
ATOM 748 N N . LYS A 1 92 ? 0.075 -14.605 -7.823 1.00 73.38 92 LYS A N 1
ATOM 749 C CA . LYS A 1 92 ? -0.397 -14.497 -6.438 1.00 73.38 92 LYS A CA 1
ATOM 750 C C . LYS A 1 92 ? -1.568 -15.466 -6.225 1.00 73.38 92 LYS A C 1
ATOM 752 O O . LYS A 1 92 ? -2.591 -15.411 -6.909 1.00 73.38 92 LYS A O 1
ATOM 757 N N . SER A 1 93 ? -1.383 -16.407 -5.301 1.00 66.38 93 SER A N 1
ATOM 758 C CA . SER A 1 93 ? -2.343 -17.485 -5.062 1.00 66.38 93 SER A CA 1
ATOM 759 C C . SER A 1 93 ? -3.494 -17.009 -4.173 1.00 66.38 93 SER A C 1
ATOM 761 O O . SER A 1 93 ? -3.262 -16.419 -3.121 1.00 66.38 93 SER A O 1
ATOM 763 N N . PHE A 1 94 ? -4.721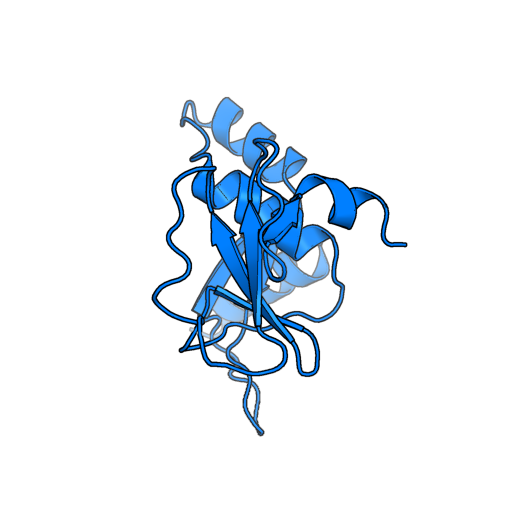 -17.391 -4.530 1.00 65.19 94 PHE A N 1
ATOM 764 C CA . PHE A 1 94 ? -5.955 -17.063 -3.806 1.00 65.19 94 PHE A CA 1
ATOM 765 C C . PHE A 1 94 ? -6.097 -17.776 -2.439 1.00 65.19 94 PHE A C 1
ATOM 767 O O . PHE A 1 94 ? -7.110 -17.633 -1.766 1.00 65.19 94 PHE A O 1
ATOM 774 N N . LYS A 1 95 ? -5.107 -18.574 -2.004 1.00 65.88 95 LYS A N 1
ATOM 775 C CA . LYS A 1 95 ? -5.227 -19.480 -0.843 1.00 65.88 95 LYS A CA 1
ATOM 776 C C . LYS A 1 95 ? -5.484 -18.785 0.497 1.00 65.88 95 LYS A C 1
ATOM 778 O O . LYS A 1 95 ? -6.120 -19.393 1.347 1.00 65.88 95 LYS A O 1
ATOM 783 N N . GLN A 1 96 ? -4.987 -17.566 0.703 1.00 60.38 96 GLN A N 1
ATOM 784 C CA . GLN A 1 96 ? -5.072 -16.905 2.014 1.00 60.38 96 GLN A CA 1
ATOM 785 C C . GLN A 1 96 ? -6.471 -16.351 2.319 1.00 60.38 96 GLN A C 1
ATOM 787 O O . GLN A 1 96 ? -6.911 -16.413 3.464 1.00 60.38 96 GLN A O 1
ATOM 792 N N . ILE A 1 97 ? -7.199 -15.885 1.299 1.00 66.88 97 ILE A N 1
ATOM 793 C CA . ILE A 1 97 ? -8.501 -15.213 1.458 1.00 66.88 97 ILE A CA 1
ATOM 794 C C . ILE A 1 97 ? -9.658 -15.938 0.759 1.00 66.88 97 ILE A C 1
ATOM 796 O O . ILE A 1 97 ? -10.743 -15.378 0.622 1.00 66.88 97 ILE A O 1
ATOM 800 N N . LYS A 1 98 ? -9.446 -17.195 0.337 1.00 65.12 98 LYS A N 1
ATOM 801 C CA . LYS A 1 98 ? -10.365 -17.916 -0.556 1.00 65.12 98 LYS A CA 1
ATOM 802 C C . LYS A 1 98 ? -11.811 -17.982 -0.077 1.00 65.12 98 LYS A C 1
ATOM 804 O O . LYS A 1 98 ? -12.727 -17.828 -0.878 1.00 65.12 98 LYS A O 1
ATOM 809 N N . ASP A 1 99 ? -11.980 -18.191 1.221 1.00 68.44 99 ASP A N 1
ATOM 810 C CA . ASP A 1 99 ? -13.274 -18.452 1.849 1.00 68.44 99 ASP A CA 1
ATOM 811 C C . ASP A 1 99 ? -13.730 -17.273 2.724 1.00 68.44 99 ASP A C 1
ATOM 813 O O . ASP A 1 99 ? -14.507 -17.437 3.666 1.00 68.44 99 ASP A O 1
ATOM 817 N N . LYS A 1 100 ? -13.194 -16.073 2.471 1.00 79.19 100 LYS A N 1
ATOM 818 C CA . LYS A 1 100 ? -13.570 -14.855 3.188 1.00 79.19 100 LYS A CA 1
ATOM 819 C C . LYS A 1 100 ? -14.516 -14.028 2.332 1.00 79.19 100 LYS A C 1
ATOM 821 O O . LYS A 1 100 ? -14.192 -13.646 1.211 1.00 79.19 100 LYS A O 1
ATOM 826 N N 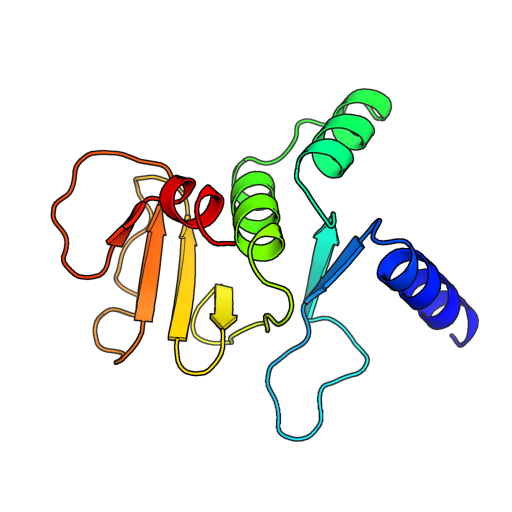. GLU A 1 101 ? -15.688 -13.727 2.883 1.00 84.44 101 GLU A N 1
ATOM 827 C CA . GLU A 1 101 ? -16.607 -12.777 2.263 1.00 84.44 101 GLU A CA 1
ATOM 828 C C . GLU A 1 101 ? -15.917 -11.423 2.046 1.00 84.44 101 GLU A C 1
ATOM 830 O O . GLU A 1 101 ? -15.044 -11.025 2.822 1.00 84.44 101 GLU A O 1
ATOM 835 N N . ASN A 1 102 ? -16.322 -10.706 0.993 1.00 90.12 102 ASN A N 1
ATOM 836 C CA . ASN A 1 102 ? -15.823 -9.363 0.676 1.00 90.12 102 ASN A CA 1
ATOM 837 C C . ASN A 1 102 ? -14.292 -9.286 0.501 1.00 90.12 102 ASN A C 1
ATOM 839 O O . ASN A 1 102 ? -13.698 -8.243 0.766 1.00 90.12 102 ASN A O 1
ATOM 843 N N . SER A 1 103 ? -13.643 -10.376 0.081 1.00 91.31 103 SER A N 1
ATOM 844 C CA . SER A 1 103 ? -12.188 -10.429 -0.091 1.00 91.31 103 SER A CA 1
ATOM 845 C C . SER A 1 103 ? -11.796 -10.671 -1.548 1.00 91.31 103 SER A C 1
ATOM 847 O O . SER A 1 103 ? -12.326 -11.571 -2.199 1.00 91.31 103 SER A O 1
ATOM 849 N N . PHE A 1 104 ? -10.847 -9.881 -2.051 1.00 90.75 104 PHE A N 1
ATOM 850 C CA . PHE A 1 104 ? -10.435 -9.874 -3.453 1.00 90.75 104 PHE A CA 1
ATOM 851 C C . PHE A 1 104 ? -8.915 -9.905 -3.593 1.00 90.75 104 PHE A C 1
ATOM 853 O O . PHE A 1 104 ? -8.192 -9.284 -2.816 1.00 90.75 104 PHE A O 1
ATOM 860 N N . VAL A 1 105 ? -8.421 -10.593 -4.622 1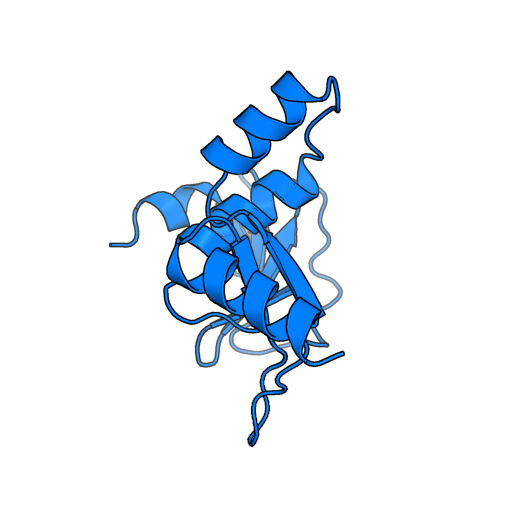.00 90.19 105 VAL A N 1
ATOM 861 C CA . VAL A 1 105 ? -7.017 -10.477 -5.030 1.00 90.19 105 VAL A CA 1
ATOM 862 C C . VAL A 1 105 ? -6.931 -9.464 -6.160 1.00 90.19 105 VAL A C 1
ATOM 864 O O . VAL A 1 105 ? -7.608 -9.595 -7.177 1.00 90.19 105 VAL A O 1
ATOM 867 N N . VAL A 1 106 ? -6.069 -8.472 -6.000 1.00 91.50 106 VAL A N 1
ATOM 868 C CA . VAL A 1 106 ? -5.782 -7.476 -7.022 1.00 91.50 106 VAL A CA 1
ATOM 869 C C . VAL A 1 106 ? -4.483 -7.857 -7.716 1.00 91.50 106 VAL A C 1
ATOM 871 O O . VAL A 1 106 ? -3.434 -7.947 -7.074 1.00 91.50 106 VAL A O 1
ATOM 874 N N . VAL A 1 107 ? -4.553 -8.105 -9.024 1.00 89.56 107 VAL A N 1
ATOM 875 C CA . VAL A 1 107 ? -3.400 -8.562 -9.808 1.00 89.56 107 VAL A CA 1
ATOM 876 C C . VAL A 1 107 ? -3.060 -7.632 -10.957 1.00 89.56 107 VAL A C 1
ATOM 878 O O . VAL A 1 107 ? -3.924 -7.140 -11.682 1.00 89.56 107 VAL A O 1
ATOM 881 N N . ASP A 1 108 ? -1.762 -7.459 -11.149 1.00 80.56 108 ASP A N 1
ATOM 882 C CA . ASP A 1 108 ? -1.177 -7.008 -12.404 1.00 80.56 108 ASP A CA 1
ATOM 883 C C . ASP A 1 108 ? -1.364 -8.127 -13.448 1.00 80.56 108 ASP A C 1
ATOM 885 O O . ASP A 1 108 ? -1.067 -9.293 -13.179 1.00 80.56 108 ASP A O 1
ATOM 889 N N . THR A 1 109 ? -2.007 -7.805 -14.564 1.00 68.31 109 THR A N 1
ATOM 890 C CA . THR A 1 109 ? -2.839 -8.717 -15.375 1.00 68.31 109 THR A CA 1
ATOM 891 C C . THR A 1 109 ? -2.195 -10.025 -15.850 1.00 68.31 109 THR A C 1
ATOM 893 O O . THR A 1 109 ? -1.049 -10.050 -16.284 1.00 68.31 109 THR A O 1
ATOM 896 N N . ASP A 1 110 ? -3.021 -11.076 -15.931 1.00 55.78 110 ASP A N 1
ATOM 897 C CA . ASP A 1 110 ? -3.261 -11.864 -17.155 1.00 55.78 110 ASP A CA 1
ATOM 898 C C . ASP A 1 110 ? -4.700 -12.433 -17.075 1.00 55.78 110 ASP A C 1
ATOM 900 O O . ASP A 1 110 ? -5.233 -12.557 -15.974 1.00 55.78 110 ASP A O 1
ATOM 904 N N . TYR A 1 111 ? -5.344 -12.712 -18.210 1.00 57.81 111 TYR A N 1
ATOM 905 C CA . TYR A 1 111 ? -6.802 -12.808 -18.469 1.00 57.81 111 TYR A CA 1
ATOM 906 C C . TYR A 1 111 ? -7.623 -13.897 -17.726 1.00 57.81 111 TYR A C 1
ATOM 908 O O . TYR A 1 111 ? -8.545 -14.488 -18.290 1.00 57.81 111 TYR A O 1
ATOM 916 N N . THR A 1 112 ? -7.334 -14.210 -16.465 1.00 56.00 112 THR A N 1
ATOM 917 C CA . THR A 1 112 ? -8.046 -15.257 -15.721 1.00 56.00 112 THR A CA 1
ATOM 918 C C . THR A 1 112 ? -9.393 -14.771 -15.185 1.00 56.00 112 THR A C 1
ATOM 920 O O . THR A 1 112 ? -9.442 -13.902 -14.317 1.00 56.00 112 THR A O 1
ATOM 923 N N . MET A 1 113 ? -10.479 -15.393 -15.657 1.00 55.00 113 MET A N 1
ATOM 924 C CA . MET A 1 113 ? -11.863 -15.232 -15.183 1.00 55.00 113 MET A CA 1
ATOM 925 C C . MET A 1 113 ? -12.098 -15.884 -13.804 1.00 55.00 113 MET A C 1
ATOM 927 O O . MET A 1 113 ? -12.990 -16.715 -13.636 1.00 55.00 113 MET A O 1
ATOM 931 N N . GLU A 1 114 ? -11.281 -15.564 -12.804 1.00 67.88 114 GLU A N 1
ATOM 932 C CA . GLU A 1 114 ? -11.549 -15.985 -11.425 1.00 67.88 114 GLU A CA 1
ATOM 933 C C . GLU A 1 114 ? -12.438 -14.944 -10.737 1.00 67.88 114 GLU A C 1
ATOM 935 O O . GLU A 1 114 ? -12.108 -13.762 -10.721 1.00 67.88 114 GLU A O 1
ATOM 940 N N . GLY A 1 115 ? -13.556 -15.378 -10.142 1.00 70.94 115 GLY A N 1
ATOM 941 C CA . GLY A 1 115 ? -14.618 -14.475 -9.668 1.00 70.94 115 GLY A CA 1
ATOM 942 C C . GLY A 1 115 ? -14.208 -13.428 -8.623 1.00 70.94 115 GLY A C 1
ATOM 943 O O . GLY A 1 115 ? -14.877 -12.410 -8.505 1.00 70.94 115 GLY A O 1
ATOM 944 N N . ASN A 1 116 ? -13.098 -13.640 -7.909 1.00 82.19 116 ASN A N 1
ATOM 945 C CA . ASN A 1 116 ? -12.604 -12.730 -6.870 1.00 82.19 116 ASN A CA 1
ATOM 946 C C . ASN A 1 116 ? -11.243 -12.094 -7.220 1.00 82.19 116 ASN A C 1
ATOM 948 O O . ASN A 1 116 ? -10.540 -11.610 -6.329 1.00 82.19 116 ASN A O 1
ATOM 952 N N . LYS A 1 117 ? -10.841 -12.116 -8.498 1.00 86.25 117 LYS A N 1
ATOM 953 C CA . LYS A 1 117 ? -9.653 -11.405 -8.986 1.00 86.25 117 LYS A CA 1
ATOM 954 C C . LYS A 1 117 ? -10.054 -10.114 -9.691 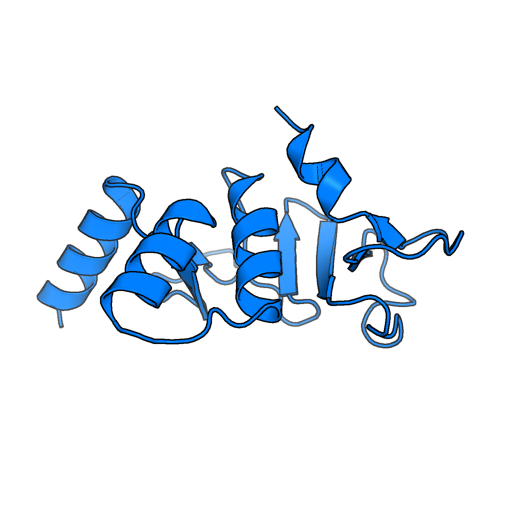1.00 86.25 117 LYS A C 1
ATOM 956 O O . LYS A 1 117 ? -10.882 -10.133 -10.595 1.00 86.25 117 LYS A O 1
ATOM 961 N N . ILE A 1 118 ? -9.430 -9.006 -9.302 1.00 89.06 118 ILE A N 1
ATOM 962 C CA . ILE A 1 118 ? -9.662 -7.686 -9.892 1.00 89.06 118 ILE A CA 1
ATOM 963 C C . ILE A 1 118 ? -8.362 -7.213 -10.556 1.00 89.06 118 ILE A C 1
ATOM 965 O O . ILE A 1 118 ? -7.309 -7.237 -9.913 1.00 89.06 118 ILE A O 1
ATOM 969 N N . PRO A 1 119 ? -8.385 -6.785 -11.828 1.00 90.06 119 PRO A N 1
ATOM 970 C CA . PRO A 1 119 ? -7.212 -6.189 -12.451 1.00 90.06 119 PRO A CA 1
ATOM 971 C C . PRO A 1 119 ? -6.799 -4.897 -11.741 1.00 90.06 119 PRO A C 1
ATOM 973 O O . PRO A 1 119 ? -7.628 -4.016 -11.525 1.00 90.06 119 PRO A O 1
ATOM 976 N N . LEU A 1 120 ? -5.511 -4.761 -11.416 1.00 92.38 120 LEU A N 1
ATOM 977 C CA . LEU A 1 120 ? -4.980 -3.601 -10.693 1.00 92.38 120 LEU A CA 1
ATOM 978 C C . LEU A 1 120 ? -5.309 -2.276 -11.390 1.00 92.38 120 LEU A C 1
ATOM 980 O O . LEU A 1 120 ? -5.723 -1.326 -10.734 1.00 92.38 120 LEU A O 1
ATOM 984 N N . TRP A 1 121 ? -5.191 -2.229 -12.717 1.00 90.94 121 TRP A N 1
ATOM 985 C CA . TRP A 1 121 ? -5.438 -1.019 -13.504 1.00 90.94 121 TRP A CA 1
ATOM 986 C C . TRP A 1 121 ? -6.874 -0.487 -13.392 1.00 90.94 121 TRP A C 1
ATOM 988 O O . TRP A 1 121 ? -7.085 0.701 -13.620 1.00 90.94 121 TRP A O 1
ATOM 998 N N . LEU A 1 122 ? -7.853 -1.316 -13.006 1.00 92.06 122 LEU A N 1
ATOM 999 C CA . LEU A 1 122 ? -9.245 -0.882 -12.864 1.00 92.06 122 LEU A CA 1
ATOM 1000 C C . LEU A 1 122 ? -9.402 0.185 -11.770 1.00 92.06 122 LEU A C 1
ATOM 1002 O O . LEU A 1 122 ? -10.221 1.089 -11.907 1.00 92.06 122 LEU A O 1
ATOM 1006 N N . PHE A 1 123 ? -8.581 0.120 -10.718 1.00 93.12 123 PHE A N 1
ATOM 1007 C CA . PHE A 1 123 ? -8.609 1.088 -9.618 1.00 93.12 123 PHE A CA 1
ATOM 1008 C C . PHE A 1 123 ? -8.133 2.484 -10.038 1.00 93.12 123 PHE A C 1
ATOM 1010 O O . PHE A 1 123 ? -8.523 3.466 -9.420 1.00 93.12 123 PHE A O 1
ATOM 1017 N N . GLY A 1 124 ? -7.364 2.601 -11.126 1.00 89.25 124 GLY A N 1
ATOM 1018 C CA . GLY A 1 124 ? -6.974 3.900 -11.683 1.00 89.25 124 GLY A CA 1
ATOM 1019 C C . GLY A 1 124 ? -8.127 4.678 -12.326 1.00 89.25 124 GLY A C 1
ATOM 1020 O O . GLY A 1 124 ? -7.944 5.840 -12.667 1.00 89.25 124 GLY A O 1
ATOM 1021 N N . LEU A 1 125 ? -9.291 4.043 -12.510 1.00 90.50 125 LEU A N 1
ATOM 1022 C CA . LEU A 1 125 ? -10.504 4.662 -13.052 1.00 90.50 125 LEU A CA 1
ATOM 1023 C C . LEU A 1 125 ? -11.512 5.056 -11.963 1.00 90.50 125 LEU A C 1
ATOM 1025 O O . LEU A 1 125 ? -12.592 5.545 -12.286 1.00 90.50 125 LEU A O 1
ATOM 1029 N N . MET A 1 126 ? -11.206 4.781 -10.693 1.00 81.50 126 MET A N 1
ATOM 1030 C CA . MET A 1 126 ? -12.055 5.169 -9.572 1.00 81.50 126 MET A CA 1
ATOM 1031 C C . MET A 1 126 ? -11.743 6.625 -9.209 1.00 81.50 126 MET A C 1
ATOM 1033 O O . MET A 1 126 ? -10.638 6.913 -8.753 1.00 81.50 126 MET A O 1
ATOM 1037 N N . GLU A 1 127 ? -12.702 7.520 -9.457 1.00 50.09 127 GLU A N 1
ATOM 1038 C CA . GLU A 1 127 ? -12.726 8.890 -8.915 1.00 50.09 127 GLU A CA 1
ATOM 1039 C C . GLU A 1 127 ? -13.418 8.931 -7.548 1.00 50.09 127 GLU A C 1
ATOM 1041 O O . GLU A 1 127 ? -14.477 8.273 -7.394 1.00 50.09 127 GLU A O 1
#

Radius of gyration: 15.38 Å; chains: 1; bounding box: 37×37×38 Å

Sequence (127 aa):
HPTLNTYLNILEETKIIKPIKKYSAKVSKKPEKLLFSNTNILYTYADEFGIEADIGTVRETFFTSCFETIYYSDIGDFRVDKYIFEIGGKNKSFKQIKDKENSFVVVDTDYTMEGNKIPLWLFGLME

pLDDT: mean 87.82, std 11.7, range [50.09, 98.19]

Foldseek 3Di:
DVVVLVVVVVCVVVQQKDFAFADDPDTDSHGPDIAGLALVSQVVVCVVVVHDRDVQSNLVNLQNNLDPDWHQDPQAGIDDDPAGEHEDEPPDDPVSCVPPPRYAYEYCDDDDPDPRYDDSCVSVPRD